Protein AF-A0A1G6AA35-F1 (afdb_monomer)

Radius of gyration: 19.14 Å; Cα contacts (8 Å, |Δi|>4): 200; chains: 1; bounding box: 41×25×71 Å

Sequence (166 aa):
MPKQIKKRPLKKGERPAAVLTIIAMITGLIFSVMFIIMIPDIDSSAEDVQFAKAISAAAGYVLFVLATAAAMIASLMSYKKSKQMGDVMRGFFCGVSIFTALLSIRFMLALFFAGLDDQDAVNKIIGNNTYSEFIKNQAPSFACLVIALAIMLFTGISAIVKLAKR

pLDDT: mean 81.87, std 9.32, range [44.69, 93.0]

Structure (mmCIF, N/CA/C/O backbone):
data_AF-A0A1G6AA35-F1
#
_entry.id   AF-A0A1G6AA35-F1
#
loop_
_atom_site.group_PDB
_atom_site.id
_atom_site.type_symbol
_atom_site.label_atom_id
_atom_site.label_alt_id
_atom_site.label_comp_id
_atom_site.label_asym_id
_atom_site.label_entity_id
_atom_site.label_seq_id
_atom_site.pdbx_PDB_ins_code
_atom_site.Cartn_x
_atom_site.Cartn_y
_at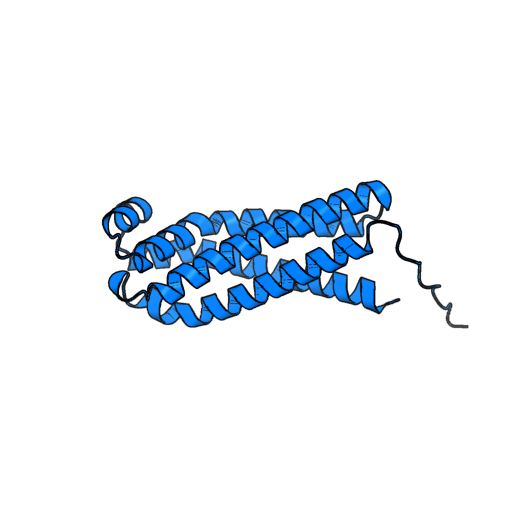om_site.Cartn_z
_atom_site.occupancy
_atom_site.B_iso_or_equiv
_atom_site.auth_seq_id
_atom_site.auth_comp_id
_atom_site.auth_asym_id
_atom_site.auth_atom_id
_atom_site.pdbx_PDB_model_num
ATOM 1 N N . MET A 1 1 ? -6.125 9.331 45.031 1.00 44.69 1 MET A N 1
ATOM 2 C CA . MET A 1 1 ? -6.382 7.988 44.457 1.00 44.69 1 MET A CA 1
ATOM 3 C C . MET A 1 1 ? -6.336 8.080 42.937 1.00 44.69 1 MET A C 1
ATOM 5 O O . MET A 1 1 ? -7.108 8.867 42.392 1.00 44.69 1 MET A O 1
ATOM 9 N N . PRO A 1 2 ? -5.451 7.351 42.235 1.00 51.88 2 PRO A N 1
ATOM 10 C CA . PRO A 1 2 ? -5.473 7.330 40.777 1.00 51.88 2 PRO A CA 1
ATOM 11 C C . PRO A 1 2 ? -6.764 6.637 40.330 1.00 51.88 2 PRO A C 1
ATOM 13 O O . PRO A 1 2 ? -7.002 5.474 40.658 1.00 51.88 2 PRO A O 1
ATOM 16 N N . LYS A 1 3 ? -7.641 7.363 39.628 1.00 53.34 3 LYS A N 1
ATOM 17 C CA . LYS A 1 3 ? -8.853 6.782 39.036 1.00 53.34 3 LYS A CA 1
ATOM 18 C C . LYS A 1 3 ? -8.414 5.764 37.986 1.00 53.34 3 LYS A C 1
ATOM 20 O O . LYS A 1 3 ? -8.013 6.144 36.889 1.00 53.34 3 LYS A O 1
ATOM 25 N N . GLN A 1 4 ? -8.479 4.477 38.318 1.00 57.56 4 GLN A N 1
ATOM 26 C CA . GLN A 1 4 ? -8.299 3.416 37.335 1.00 57.56 4 GLN A CA 1
ATOM 27 C C . GLN A 1 4 ? -9.432 3.532 36.311 1.00 57.56 4 GLN A C 1
ATOM 29 O O . GLN A 1 4 ? -10.596 3.252 36.607 1.00 57.56 4 GLN A O 1
ATOM 34 N N . ILE A 1 5 ? -9.106 4.011 35.110 1.00 61.38 5 ILE A N 1
ATOM 35 C CA . ILE A 1 5 ? -10.040 4.049 33.987 1.00 61.38 5 ILE A CA 1
ATOM 36 C C . ILE A 1 5 ? -10.372 2.591 33.663 1.00 61.38 5 ILE A C 1
ATOM 38 O O . ILE A 1 5 ? -9.533 1.867 33.127 1.00 61.38 5 ILE A O 1
ATOM 42 N N . LYS A 1 6 ? -11.579 2.138 34.031 1.00 54.66 6 LYS A N 1
ATOM 43 C CA . LYS A 1 6 ? -12.052 0.781 33.729 1.00 54.66 6 LYS A CA 1
ATOM 44 C C . LYS A 1 6 ? -11.905 0.534 32.226 1.00 54.66 6 LYS A C 1
ATOM 46 O O . LYS A 1 6 ? -12.501 1.249 31.417 1.00 54.66 6 LYS A O 1
ATOM 51 N N . LYS A 1 7 ? -11.107 -0.472 31.859 1.00 59.72 7 LYS A N 1
ATOM 52 C CA . LYS A 1 7 ? -10.908 -0.883 30.466 1.00 59.72 7 LYS A CA 1
ATOM 53 C C . LYS A 1 7 ? -12.269 -1.252 29.872 1.00 59.72 7 LYS A C 1
ATOM 55 O O . LYS A 1 7 ? -12.946 -2.150 30.372 1.00 59.72 7 LYS A O 1
ATOM 60 N N . ARG A 1 8 ? -12.714 -0.528 28.839 1.00 60.00 8 ARG A N 1
ATOM 61 C CA . ARG A 1 8 ? -13.983 -0.838 28.165 1.00 60.00 8 ARG A CA 1
ATOM 62 C C . ARG A 1 8 ? -13.838 -2.163 27.404 1.00 60.00 8 ARG A C 1
ATOM 64 O O . ARG A 1 8 ? -12.910 -2.280 26.602 1.00 60.00 8 ARG A O 1
ATOM 71 N N . PRO A 1 9 ? -14.748 -3.134 27.585 1.00 63.53 9 PRO A N 1
ATOM 72 C CA . PRO A 1 9 ? -14.778 -4.313 26.727 1.00 63.53 9 PRO A CA 1
ATOM 73 C C . PRO A 1 9 ? -15.092 -3.888 25.283 1.00 63.53 9 PRO A C 1
ATOM 75 O O . PRO A 1 9 ? -15.938 -3.019 25.066 1.00 63.53 9 PRO A O 1
ATOM 78 N N . LEU A 1 10 ? -14.406 -4.477 24.289 1.00 63.59 10 LEU A N 1
ATOM 79 C CA . LEU A 1 10 ? -14.702 -4.165 22.877 1.00 63.59 10 LEU A CA 1
ATOM 80 C C . LEU A 1 10 ? -16.130 -4.592 22.543 1.00 63.59 10 LEU A C 1
ATOM 82 O O . LEU A 1 10 ? -16.548 -5.699 22.899 1.00 63.59 10 LEU A O 1
ATOM 86 N N . LYS A 1 11 ? -16.841 -3.755 21.790 1.00 68.69 11 LYS A N 1
ATOM 87 C CA . LYS A 1 11 ? -18.157 -4.118 21.260 1.00 68.69 11 LYS A CA 1
ATOM 88 C C . LYS A 1 11 ? -18.013 -5.092 20.083 1.00 68.69 11 LYS A C 1
ATOM 90 O O . LYS A 1 11 ? -16.966 -5.173 19.432 1.00 68.69 11 LYS A O 1
ATOM 95 N N . LYS A 1 12 ? -19.078 -5.852 19.794 1.00 66.31 12 LYS A N 1
ATOM 96 C CA . LYS A 1 12 ? -19.130 -6.787 18.654 1.00 66.31 12 LYS A CA 1
ATOM 97 C C . LYS A 1 12 ? -18.825 -6.038 17.344 1.00 66.31 12 LYS A C 1
ATOM 99 O O . LYS A 1 12 ? -19.564 -5.134 16.973 1.00 66.31 12 LYS A O 1
ATOM 104 N N . GLY A 1 13 ? -17.762 -6.440 16.640 1.00 69.31 13 GLY A N 1
ATOM 105 C CA . GLY A 1 13 ? -17.327 -5.848 15.361 1.00 69.31 13 GLY A CA 1
ATOM 106 C C . GLY A 1 13 ? -16.005 -5.072 15.416 1.00 69.31 13 GLY A C 1
ATOM 107 O O . GLY A 1 13 ? -15.293 -5.034 14.418 1.00 69.31 13 GLY A O 1
ATOM 108 N N . GLU A 1 14 ? -15.600 -4.576 16.587 1.00 76.06 14 GLU A N 1
ATOM 109 C CA . GLU A 1 14 ? -14.370 -3.773 16.724 1.00 76.06 14 GLU A CA 1
ATOM 110 C C . GLU A 1 14 ? -13.095 -4.623 16.623 1.00 76.06 14 GLU A C 1
ATOM 112 O O . GLU A 1 14 ? -12.072 -4.174 16.108 1.00 76.06 14 GLU A O 1
ATOM 117 N N . ARG A 1 15 ? -13.154 -5.875 17.098 1.00 80.25 15 ARG A N 1
ATOM 118 C CA . ARG A 1 15 ? -12.034 -6.826 17.032 1.00 80.25 15 ARG A CA 1
ATOM 119 C C . ARG A 1 15 ? -11.677 -7.225 15.592 1.00 80.25 15 ARG A C 1
ATOM 121 O O . ARG A 1 15 ? -10.513 -7.056 15.244 1.00 80.25 15 ARG A O 1
ATOM 128 N N . PRO A 1 16 ? -12.608 -7.721 14.749 1.00 81.94 16 PRO A N 1
ATOM 129 C CA . PRO A 1 16 ? -12.268 -8.074 13.370 1.00 81.94 16 PRO A CA 1
ATOM 130 C C . PRO A 1 16 ? -11.821 -6.855 12.557 1.00 81.94 16 PRO A C 1
ATOM 132 O O . PRO A 1 16 ? -10.857 -6.967 11.809 1.00 81.94 16 PRO A O 1
ATOM 135 N N . ALA A 1 17 ? -12.432 -5.680 12.764 1.00 83.69 17 ALA A N 1
ATOM 136 C CA . ALA A 1 17 ? -11.982 -4.448 12.120 1.00 83.69 17 ALA A CA 1
ATOM 137 C C . ALA A 1 17 ? -10.536 -4.100 12.499 1.00 83.69 17 ALA A C 1
ATOM 139 O O . ALA A 1 17 ? -9.731 -3.813 11.624 1.00 83.69 17 ALA A O 1
ATOM 140 N N . ALA A 1 18 ? -10.173 -4.195 13.783 1.00 83.25 18 ALA A N 1
ATOM 141 C CA . ALA A 1 18 ? -8.800 -3.960 14.223 1.00 83.25 18 ALA A CA 1
ATOM 142 C C . ALA A 1 18 ? -7.794 -4.975 13.669 1.00 83.25 18 ALA A C 1
ATOM 144 O O . ALA A 1 18 ? -6.707 -4.570 13.270 1.00 83.25 18 ALA A O 1
ATOM 145 N N . VAL A 1 19 ? -8.156 -6.257 13.596 1.00 87.50 19 VAL A N 1
ATOM 146 C CA . VAL A 1 19 ? -7.294 -7.291 13.005 1.00 87.50 19 VAL A 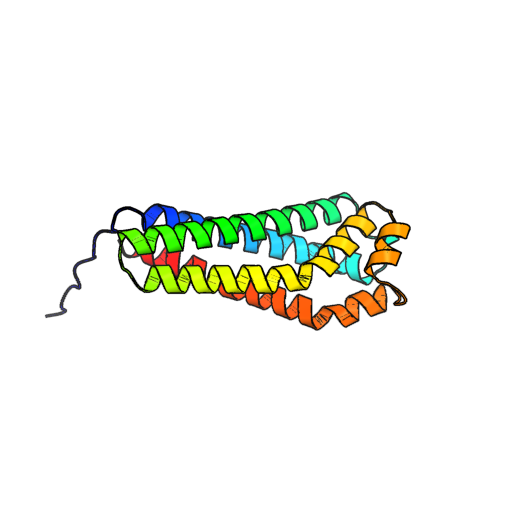CA 1
ATOM 147 C C . VAL A 1 19 ? -7.066 -7.029 11.515 1.00 87.50 19 VAL A C 1
ATOM 149 O O . VAL A 1 19 ? -5.924 -7.041 11.073 1.00 87.50 19 VAL A O 1
ATOM 152 N N . LEU A 1 20 ? -8.118 -6.711 10.755 1.00 88.00 20 LEU A N 1
ATOM 153 C CA . LEU A 1 20 ? -8.008 -6.389 9.327 1.00 88.00 20 LEU A CA 1
ATOM 154 C C . LEU A 1 20 ? -7.119 -5.168 9.066 1.00 88.00 20 LEU A C 1
ATOM 156 O O . LEU A 1 20 ? -6.330 -5.172 8.129 1.00 88.00 20 LEU A O 1
ATOM 160 N N . THR A 1 21 ? -7.184 -4.146 9.920 1.00 88.25 21 THR A N 1
ATOM 161 C CA . THR A 1 21 ? -6.287 -2.983 9.824 1.00 88.25 21 THR A CA 1
ATOM 162 C C . THR A 1 21 ? -4.828 -3.339 10.091 1.00 88.25 21 THR A C 1
ATOM 164 O O . THR A 1 21 ? -3.942 -2.795 9.439 1.00 88.25 21 THR A O 1
ATOM 167 N N . ILE A 1 22 ? -4.566 -4.253 11.029 1.00 90.00 22 ILE A N 1
ATOM 168 C CA . ILE A 1 22 ? -3.207 -4.742 11.301 1.00 90.00 22 ILE A CA 1
ATOM 169 C C . ILE A 1 22 ? -2.689 -5.547 10.112 1.00 90.00 22 ILE A C 1
ATOM 171 O O . ILE A 1 22 ? -1.556 -5.337 9.695 1.00 90.00 22 ILE A O 1
ATOM 175 N N . ILE A 1 23 ? -3.523 -6.415 9.534 1.00 90.69 23 ILE A N 1
ATOM 176 C CA . ILE A 1 23 ? -3.170 -7.167 8.324 1.00 90.69 23 ILE A CA 1
ATOM 177 C C . ILE A 1 23 ? -2.816 -6.193 7.197 1.00 90.69 23 ILE A C 1
ATOM 179 O O . ILE A 1 23 ? -1.738 -6.303 6.630 1.00 90.69 23 ILE A O 1
ATOM 183 N N . ALA A 1 24 ? -3.651 -5.183 6.944 1.00 89.44 24 ALA A N 1
ATOM 184 C CA . ALA A 1 24 ? -3.389 -4.178 5.917 1.00 89.44 24 ALA A CA 1
ATOM 185 C C . ALA A 1 24 ? -2.091 -3.382 6.161 1.00 89.44 24 ALA A C 1
ATOM 187 O O . ALA A 1 24 ? -1.374 -3.072 5.212 1.00 89.44 24 ALA A O 1
ATOM 188 N N . MET A 1 25 ? -1.749 -3.095 7.423 1.00 92.75 25 MET A N 1
ATOM 189 C CA . MET A 1 25 ? -0.459 -2.496 7.785 1.00 92.75 25 MET A CA 1
ATOM 190 C C . MET A 1 25 ? 0.712 -3.435 7.465 1.00 92.75 25 MET A C 1
ATOM 192 O O . MET A 1 25 ? 1.691 -2.999 6.868 1.00 92.75 25 MET A O 1
ATOM 196 N N . ILE A 1 26 ? 0.619 -4.714 7.842 1.00 91.38 26 ILE A N 1
ATOM 197 C CA . ILE A 1 26 ? 1.665 -5.713 7.577 1.00 91.38 26 ILE A CA 1
ATOM 198 C C . ILE A 1 26 ? 1.857 -5.891 6.069 1.00 91.38 26 ILE A C 1
ATOM 200 O O . ILE A 1 26 ? 2.988 -5.879 5.594 1.00 91.38 26 ILE A O 1
ATOM 204 N N . THR A 1 27 ? 0.769 -5.989 5.303 1.00 90.50 27 THR A N 1
ATOM 205 C CA . THR A 1 27 ? 0.828 -6.067 3.839 1.00 90.50 27 THR A CA 1
ATOM 206 C C . THR A 1 27 ? 1.489 -4.823 3.243 1.00 90.50 27 THR A C 1
ATOM 208 O O . THR A 1 27 ? 2.331 -4.957 2.360 1.00 90.50 27 THR A O 1
ATOM 211 N N . GLY A 1 28 ? 1.184 -3.628 3.761 1.00 89.00 28 GLY A N 1
ATOM 212 C CA . GLY A 1 28 ? 1.852 -2.388 3.351 1.00 89.00 28 GLY A CA 1
ATOM 213 C C . GLY A 1 28 ? 3.351 -2.375 3.664 1.00 89.00 28 GLY A C 1
ATOM 214 O O . GLY A 1 28 ? 4.145 -1.933 2.839 1.00 89.00 28 GLY A O 1
ATOM 215 N N . LEU A 1 29 ? 3.763 -2.912 4.816 1.00 90.19 29 LEU A N 1
ATOM 216 C CA . LEU A 1 29 ? 5.178 -3.050 5.173 1.00 90.19 29 LEU A CA 1
ATOM 217 C C . LEU A 1 29 ? 5.917 -4.020 4.251 1.00 90.19 29 LEU A C 1
ATOM 219 O O . LEU A 1 29 ? 6.995 -3.690 3.766 1.00 90.19 29 LEU A O 1
ATOM 223 N N . ILE A 1 30 ? 5.332 -5.191 3.985 1.00 88.88 30 ILE A N 1
ATOM 224 C CA . ILE A 1 30 ? 5.907 -6.176 3.059 1.00 88.88 30 ILE A CA 1
ATOM 225 C C . ILE A 1 30 ? 6.057 -5.553 1.670 1.00 88.88 30 ILE A C 1
ATOM 227 O O . ILE A 1 30 ? 7.125 -5.645 1.070 1.00 88.88 30 ILE A O 1
ATOM 231 N N . PHE A 1 31 ? 5.015 -4.868 1.190 1.00 88.44 31 PHE A N 1
ATOM 232 C CA . PHE A 1 31 ? 5.055 -4.164 -0.086 1.00 88.44 31 PHE A CA 1
ATOM 233 C C . PHE A 1 31 ? 6.157 -3.095 -0.120 1.00 88.44 31 PHE A C 1
ATOM 235 O O . PHE A 1 31 ? 6.929 -3.068 -1.069 1.00 88.44 31 PHE A O 1
ATOM 242 N N . SER A 1 32 ? 6.295 -2.283 0.933 1.00 87.44 32 SER A N 1
ATOM 243 C CA . SER A 1 32 ? 7.356 -1.271 1.048 1.00 87.44 32 SER A CA 1
ATOM 244 C C . SER A 1 32 ? 8.759 -1.874 0.916 1.00 87.44 32 SER A C 1
ATOM 246 O O . SER A 1 32 ? 9.579 -1.379 0.146 1.00 87.44 32 SER A O 1
ATOM 248 N N . VAL A 1 33 ? 9.029 -2.984 1.612 1.00 87.06 33 VAL A N 1
ATOM 249 C CA . VAL A 1 33 ? 10.331 -3.668 1.544 1.00 87.06 33 VAL A CA 1
ATOM 250 C C . VAL A 1 33 ? 10.600 -4.205 0.138 1.00 87.06 33 VAL A C 1
ATOM 252 O O . VAL A 1 33 ? 11.685 -3.988 -0.395 1.00 87.06 33 VAL A O 1
ATOM 255 N N . MET A 1 34 ? 9.614 -4.864 -0.480 1.00 84.25 34 MET A N 1
ATOM 256 C CA . MET A 1 34 ? 9.735 -5.358 -1.859 1.00 84.25 34 MET A CA 1
ATOM 257 C C . MET A 1 34 ? 9.992 -4.220 -2.847 1.00 84.25 34 MET A C 1
ATOM 259 O O . MET A 1 34 ? 10.825 -4.345 -3.740 1.00 84.25 34 MET A O 1
ATOM 263 N N . PHE A 1 35 ? 9.317 -3.091 -2.651 1.00 82.69 35 PHE A N 1
ATOM 264 C CA . PHE A 1 35 ? 9.461 -1.921 -3.498 1.00 82.69 35 PHE A CA 1
ATOM 265 C C . PHE A 1 35 ? 10.856 -1.299 -3.405 1.00 82.69 35 PHE A C 1
ATOM 267 O O . PHE A 1 35 ? 11.457 -1.008 -4.431 1.00 82.69 35 PHE A O 1
ATOM 274 N N . ILE A 1 36 ? 11.408 -1.163 -2.193 1.00 84.44 36 ILE A N 1
ATOM 275 C CA . ILE A 1 36 ? 12.764 -0.630 -1.971 1.00 84.44 36 ILE A CA 1
ATOM 276 C C . ILE A 1 36 ? 13.822 -1.499 -2.657 1.00 84.44 36 ILE A C 1
ATOM 278 O O . ILE A 1 36 ? 14.736 -0.968 -3.282 1.00 84.44 36 ILE A O 1
ATOM 282 N N . ILE A 1 37 ? 13.683 -2.827 -2.580 1.00 82.00 37 ILE A N 1
ATOM 283 C CA . ILE A 1 37 ? 14.600 -3.775 -3.237 1.00 82.00 37 ILE A CA 1
ATOM 284 C C . ILE A 1 37 ? 14.563 -3.627 -4.767 1.00 82.00 37 ILE A C 1
ATOM 286 O O . ILE A 1 37 ? 15.540 -3.952 -5.438 1.00 82.00 37 ILE A O 1
ATOM 290 N N . MET A 1 38 ? 13.453 -3.133 -5.315 1.00 78.56 38 MET A N 1
ATOM 291 C CA . MET A 1 38 ? 13.243 -2.991 -6.751 1.00 78.56 38 MET A CA 1
ATOM 292 C C . MET A 1 38 ? 13.713 -1.639 -7.318 1.00 78.56 38 MET A C 1
ATOM 294 O O . MET A 1 38 ? 13.941 -1.546 -8.518 1.00 78.56 38 MET A O 1
ATOM 298 N N . ILE A 1 39 ? 13.911 -0.608 -6.485 1.00 78.25 39 ILE A N 1
ATOM 299 C CA . ILE A 1 39 ? 14.346 0.738 -6.920 1.00 78.25 39 ILE A CA 1
ATOM 300 C C . ILE A 1 39 ? 15.568 0.724 -7.863 1.00 78.25 39 ILE A C 1
ATOM 302 O O . ILE A 1 39 ? 15.508 1.419 -8.875 1.00 78.25 39 ILE A O 1
ATOM 306 N N . PRO A 1 40 ? 16.641 -0.054 -7.610 1.00 75.50 40 PRO A N 1
ATOM 307 C CA . PRO A 1 40 ? 17.814 -0.065 -8.490 1.00 75.50 40 PRO A CA 1
ATOM 308 C C . PRO A 1 40 ? 17.509 -0.530 -9.922 1.00 75.50 40 PRO A C 1
ATOM 310 O O . PRO A 1 40 ? 18.074 0.004 -10.875 1.00 75.50 40 PRO A O 1
ATOM 313 N N . ASP A 1 41 ? 16.589 -1.487 -10.071 1.00 71.50 41 ASP A N 1
ATOM 314 C CA . ASP A 1 41 ? 16.189 -2.045 -11.370 1.00 71.50 41 ASP A CA 1
ATOM 315 C C . ASP A 1 41 ? 15.231 -1.096 -12.114 1.00 71.50 41 ASP A C 1
ATOM 317 O O . ASP A 1 41 ? 15.113 -1.128 -13.332 1.00 71.50 41 ASP A O 1
ATOM 321 N N . ILE A 1 42 ? 14.531 -0.227 -11.378 1.00 70.75 42 ILE A N 1
ATOM 322 C CA . ILE A 1 42 ? 13.611 0.768 -11.945 1.00 70.75 42 ILE A CA 1
ATOM 323 C C . ILE A 1 42 ? 14.381 1.944 -12.566 1.00 70.75 42 ILE A C 1
ATOM 325 O O . ILE A 1 42 ? 13.898 2.546 -13.522 1.00 70.75 42 ILE A O 1
ATOM 329 N N . ASP A 1 43 ? 15.554 2.280 -12.026 1.00 68.06 43 ASP A N 1
ATOM 330 C CA . ASP A 1 43 ? 16.341 3.459 -12.426 1.00 68.06 43 ASP A CA 1
ATOM 331 C C . ASP A 1 43 ? 17.321 3.171 -13.582 1.00 68.06 43 ASP A C 1
ATOM 333 O O . ASP A 1 43 ? 17.848 4.093 -14.201 1.00 68.06 43 ASP A O 1
ATOM 337 N N . SER A 1 44 ? 17.567 1.892 -13.885 1.00 65.62 44 SER A N 1
ATOM 338 C CA . SER A 1 44 ? 18.552 1.442 -14.879 1.00 65.62 44 SER A CA 1
ATOM 339 C C . SER A 1 44 ? 17.988 1.453 -16.303 1.00 65.62 44 SER A C 1
ATOM 341 O O . SER A 1 44 ? 18.488 2.209 -17.137 1.00 65.62 44 SER A O 1
ATOM 343 N N . SER A 1 45 ? 16.936 0.678 -16.588 1.00 65.94 45 SER A N 1
ATOM 344 C CA . SER A 1 45 ? 16.165 0.691 -17.848 1.00 65.94 45 SER A CA 1
ATOM 345 C C . SER A 1 45 ? 14.941 -0.224 -17.745 1.00 65.94 45 SER A C 1
ATOM 347 O O . SER A 1 45 ? 14.896 -1.111 -16.900 1.00 65.94 45 SER A O 1
ATOM 349 N N . ALA A 1 46 ? 13.939 -0.035 -18.611 1.00 61.81 46 ALA A N 1
ATOM 350 C CA . ALA A 1 46 ? 12.732 -0.874 -18.615 1.00 61.81 46 ALA A CA 1
ATOM 351 C C . ALA A 1 46 ? 13.033 -2.359 -18.903 1.00 61.81 46 ALA A C 1
ATOM 353 O O . ALA A 1 46 ? 12.353 -3.229 -18.371 1.00 61.81 46 ALA A O 1
ATOM 354 N N . GLU A 1 47 ? 14.060 -2.633 -19.711 1.00 65.19 47 GLU A N 1
ATOM 355 C CA . GLU A 1 47 ? 14.502 -3.982 -20.100 1.00 65.19 47 GLU A CA 1
ATOM 356 C C . GLU A 1 47 ? 15.235 -4.726 -18.968 1.00 65.19 47 GLU A C 1
ATOM 358 O O . GLU A 1 47 ? 15.234 -5.954 -18.925 1.00 65.19 47 GLU A O 1
ATOM 363 N N . ASP A 1 48 ? 15.810 -3.997 -18.006 1.00 68.38 48 ASP A N 1
ATOM 364 C CA . ASP A 1 48 ? 16.544 -4.580 -16.873 1.00 68.38 48 ASP A CA 1
ATOM 365 C C . ASP A 1 48 ? 15.613 -5.009 -15.723 1.00 68.38 48 ASP A C 1
ATOM 367 O O . ASP A 1 48 ? 16.034 -5.639 -14.742 1.00 68.38 48 ASP A O 1
ATOM 371 N N . VAL A 1 49 ? 14.320 -4.688 -15.832 1.00 71.31 49 VAL A N 1
ATOM 372 C CA . VAL A 1 49 ? 13.326 -5.014 -14.816 1.00 71.31 49 VAL A CA 1
ATOM 373 C C . VAL A 1 49 ? 13.067 -6.519 -14.811 1.00 71.31 49 VAL A C 1
ATOM 375 O O . VAL A 1 49 ? 12.365 -7.072 -15.654 1.00 71.31 49 VAL A O 1
ATOM 378 N N . GLN A 1 50 ? 13.569 -7.204 -13.785 1.00 79.12 50 GLN A N 1
ATOM 379 C CA . GLN A 1 50 ? 13.345 -8.641 -13.639 1.00 79.12 50 GLN A CA 1
ATOM 380 C C . GLN A 1 50 ? 11.849 -8.971 -13.485 1.00 79.12 50 GLN A C 1
ATOM 382 O O . GLN A 1 50 ? 11.202 -8.539 -12.525 1.00 79.12 50 GLN A O 1
ATOM 387 N N . PHE A 1 51 ? 11.331 -9.841 -14.359 1.00 76.19 51 PHE A N 1
ATOM 388 C CA . PHE A 1 51 ? 9.947 -10.346 -14.363 1.00 76.19 51 PHE A CA 1
ATOM 389 C C . PHE A 1 51 ? 9.426 -10.735 -12.970 1.00 76.19 51 PHE A C 1
ATOM 391 O O . PHE A 1 51 ? 8.349 -10.309 -12.544 1.00 76.19 51 PHE A O 1
ATOM 398 N N . ALA A 1 52 ? 10.217 -11.496 -12.205 1.00 79.31 52 ALA A N 1
ATOM 399 C CA . ALA A 1 52 ? 9.834 -11.951 -10.867 1.00 79.31 52 ALA A CA 1
ATOM 400 C C . ALA A 1 52 ? 9.647 -10.789 -9.869 1.00 79.31 52 ALA A C 1
ATOM 402 O O . ALA A 1 52 ? 8.744 -10.817 -9.025 1.00 79.31 52 ALA A O 1
ATOM 403 N N . LYS A 1 53 ? 10.469 -9.739 -9.974 1.00 80.56 53 LYS A N 1
ATOM 404 C CA . LYS A 1 53 ? 10.378 -8.551 -9.115 1.00 80.56 53 LYS A CA 1
ATOM 405 C C . LYS A 1 53 ? 9.196 -7.670 -9.518 1.00 80.56 53 LYS A C 1
ATOM 407 O O . LYS A 1 53 ? 8.435 -7.255 -8.650 1.00 80.56 53 LYS A O 1
ATOM 412 N N . ALA A 1 54 ? 8.959 -7.486 -10.816 1.00 81.06 54 ALA A N 1
ATOM 413 C CA . ALA A 1 54 ? 7.807 -6.732 -11.308 1.00 81.06 54 ALA A CA 1
ATOM 414 C C . ALA A 1 54 ? 6.466 -7.361 -10.913 1.00 81.06 54 ALA A C 1
ATOM 416 O O . ALA A 1 54 ? 5.580 -6.675 -10.398 1.00 81.06 54 ALA A O 1
ATOM 417 N N . ILE A 1 55 ? 6.328 -8.679 -11.083 1.00 83.81 55 ILE A N 1
ATOM 418 C CA . ILE A 1 55 ? 5.110 -9.398 -10.691 1.00 83.81 55 ILE A CA 1
ATOM 419 C C . ILE A 1 55 ? 4.910 -9.353 -9.184 1.00 83.81 55 ILE A C 1
ATOM 421 O O . ILE A 1 55 ? 3.793 -9.116 -8.725 1.00 83.81 55 ILE A O 1
ATOM 425 N N . SER A 1 56 ? 5.969 -9.564 -8.401 1.00 84.06 56 SER A N 1
ATOM 426 C CA . SER A 1 56 ? 5.853 -9.522 -6.941 1.00 84.06 56 SER A CA 1
ATOM 427 C C . SER A 1 56 ? 5.500 -8.120 -6.429 1.00 84.06 56 SER A C 1
ATOM 429 O O . SER A 1 56 ? 4.660 -8.005 -5.534 1.00 84.06 56 SER A O 1
ATOM 431 N N . ALA A 1 57 ? 6.032 -7.055 -7.036 1.00 84.75 57 ALA A N 1
ATOM 432 C CA . ALA A 1 57 ? 5.657 -5.677 -6.726 1.00 84.75 57 ALA A CA 1
ATOM 433 C C . ALA A 1 57 ? 4.199 -5.373 -7.111 1.00 84.75 57 ALA A C 1
ATOM 435 O O . ALA A 1 57 ? 3.455 -4.817 -6.300 1.00 84.75 57 ALA A O 1
ATOM 436 N N . ALA A 1 58 ? 3.759 -5.782 -8.305 1.00 86.50 58 ALA A N 1
ATOM 437 C CA . ALA A 1 58 ? 2.377 -5.609 -8.751 1.00 86.50 58 ALA A CA 1
ATOM 438 C C . ALA A 1 58 ? 1.388 -6.385 -7.863 1.00 86.50 58 ALA A C 1
ATOM 440 O O . ALA A 1 58 ? 0.389 -5.825 -7.404 1.00 86.50 58 ALA A O 1
ATOM 441 N N . ALA A 1 59 ? 1.694 -7.645 -7.544 1.00 87.88 59 ALA A N 1
ATOM 442 C CA . ALA A 1 59 ? 0.896 -8.465 -6.639 1.00 87.88 59 ALA A CA 1
ATOM 443 C C . ALA A 1 59 ? 0.852 -7.866 -5.224 1.00 87.88 59 ALA A C 1
ATOM 445 O O . ALA A 1 59 ? -0.222 -7.767 -4.630 1.00 87.88 59 ALA A O 1
ATOM 446 N N . GLY A 1 60 ? 1.995 -7.411 -4.700 1.00 88.81 60 GLY A N 1
ATOM 447 C CA . GLY A 1 60 ? 2.087 -6.747 -3.399 1.00 88.81 60 GLY A CA 1
ATOM 448 C C . GLY A 1 60 ? 1.254 -5.467 -3.332 1.00 88.81 60 GLY A C 1
ATOM 449 O O . GLY A 1 60 ? 0.539 -5.247 -2.353 1.00 88.81 60 GLY A O 1
ATOM 450 N N . TYR A 1 61 ? 1.269 -4.668 -4.398 1.00 89.12 61 TYR A N 1
ATOM 451 C CA . TYR A 1 61 ? 0.454 -3.462 -4.513 1.00 89.12 61 TYR A CA 1
ATOM 452 C C . TYR A 1 61 ? -1.046 -3.774 -4.544 1.00 89.12 61 TYR A C 1
ATOM 454 O O . TYR A 1 61 ? -1.814 -3.180 -3.785 1.00 89.12 61 TYR A O 1
ATOM 462 N N . VAL A 1 62 ? -1.475 -4.750 -5.351 1.00 91.19 62 VAL A N 1
ATOM 463 C CA . VAL A 1 62 ? -2.885 -5.177 -5.398 1.00 91.19 62 VAL A CA 1
ATOM 464 C C . VAL A 1 62 ? -3.337 -5.704 -4.036 1.00 91.19 62 VAL A C 1
ATOM 466 O O . VAL A 1 62 ? -4.397 -5.314 -3.545 1.00 91.19 62 VAL A O 1
ATOM 469 N N . LEU A 1 63 ? -2.522 -6.534 -3.380 1.00 92.69 63 LEU A N 1
ATOM 470 C CA . LEU A 1 63 ? -2.814 -7.038 -2.037 1.00 92.69 63 LEU A CA 1
ATOM 471 C C . LEU A 1 63 ? -2.916 -5.908 -1.012 1.00 92.69 63 LEU A C 1
ATOM 473 O O . LEU A 1 63 ? -3.820 -5.930 -0.178 1.00 92.69 63 LEU A O 1
ATOM 477 N N . PHE A 1 64 ? -2.037 -4.906 -1.080 1.00 91.50 64 PHE A N 1
ATOM 478 C CA . PHE A 1 64 ? -2.104 -3.734 -0.213 1.00 91.50 64 PHE A CA 1
ATOM 479 C C . PHE A 1 64 ? -3.412 -2.956 -0.411 1.00 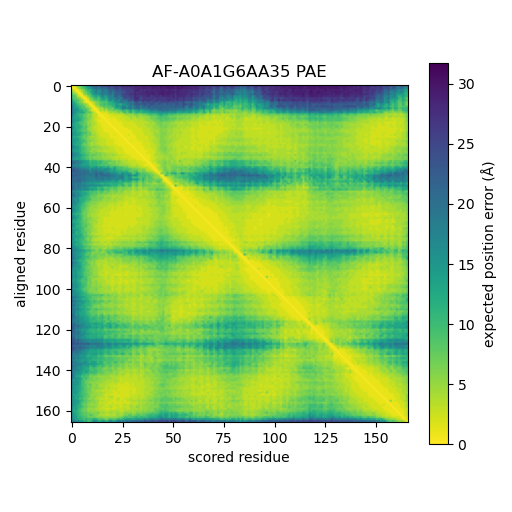91.50 64 PHE A C 1
ATOM 481 O O . PHE A 1 64 ? -4.102 -2.655 0.568 1.00 91.50 64 PHE A O 1
ATOM 488 N N . VAL A 1 65 ? -3.808 -2.686 -1.657 1.00 91.62 65 VAL A N 1
ATOM 489 C CA . VAL A 1 65 ? -5.061 -1.978 -1.974 1.00 91.62 65 VAL A CA 1
ATOM 490 C C . VAL A 1 65 ? -6.287 -2.780 -1.518 1.00 91.62 65 VAL A C 1
ATOM 492 O O . VAL A 1 65 ? -7.200 -2.232 -0.901 1.00 91.62 65 VAL A O 1
ATOM 495 N N . LEU A 1 66 ? -6.305 -4.095 -1.743 1.00 93.00 66 LEU A N 1
ATOM 496 C CA . LEU A 1 66 ? -7.416 -4.952 -1.317 1.00 93.00 66 LEU A CA 1
ATOM 497 C C . LEU A 1 66 ? -7.504 -5.073 0.208 1.00 93.00 66 LEU A C 1
ATOM 499 O O . LEU A 1 66 ? -8.595 -4.976 0.775 1.00 93.00 66 LEU A O 1
ATOM 503 N N . ALA A 1 67 ? -6.372 -5.246 0.893 1.00 92.50 67 ALA A N 1
ATOM 504 C CA . ALA A 1 67 ? -6.336 -5.334 2.349 1.00 92.50 67 ALA A CA 1
ATOM 505 C C . ALA A 1 67 ? -6.766 -4.010 3.002 1.00 92.50 67 ALA A C 1
ATOM 507 O O . ALA A 1 67 ? -7.534 -4.016 3.969 1.00 92.50 67 ALA A O 1
ATOM 508 N N . THR A 1 68 ? -6.333 -2.869 2.456 1.00 91.12 68 THR A N 1
ATOM 509 C CA . THR A 1 68 ? -6.763 -1.541 2.925 1.00 91.12 68 THR A CA 1
ATOM 510 C C . THR A 1 68 ? -8.247 -1.288 2.657 1.00 91.12 68 THR A C 1
ATOM 512 O O . THR A 1 68 ? -8.939 -0.783 3.545 1.00 91.12 68 THR A O 1
ATOM 515 N N . ALA A 1 69 ? -8.781 -1.724 1.513 1.00 92.50 69 ALA A N 1
ATOM 516 C CA . ALA A 1 69 ? -10.217 -1.679 1.224 1.00 92.50 69 ALA A CA 1
ATOM 517 C C . ALA A 1 69 ? -11.032 -2.553 2.190 1.00 92.50 69 ALA A C 1
ATOM 519 O O . ALA A 1 69 ? -12.024 -2.095 2.765 1.00 92.50 69 ALA A O 1
ATOM 520 N N . ALA A 1 70 ? -10.585 -3.782 2.458 1.00 92.31 70 ALA A N 1
ATOM 521 C CA . ALA A 1 70 ? -11.224 -4.659 3.435 1.00 92.31 70 ALA A CA 1
ATOM 522 C C . ALA A 1 70 ? -11.201 -4.050 4.850 1.00 92.31 70 ALA A C 1
ATOM 524 O O . ALA A 1 70 ? -12.212 -4.078 5.558 1.00 92.31 70 ALA A O 1
ATOM 525 N N . ALA A 1 71 ? -10.081 -3.434 5.248 1.00 90.50 71 ALA A N 1
ATOM 526 C CA . ALA A 1 71 ? -9.959 -2.719 6.517 1.00 90.50 71 ALA A CA 1
ATOM 527 C C . ALA A 1 71 ? -10.890 -1.496 6.596 1.00 90.50 71 ALA A C 1
ATOM 529 O O . ALA A 1 71 ? -11.495 -1.262 7.648 1.00 90.50 71 ALA A O 1
ATOM 530 N N . MET A 1 72 ? -11.062 -0.753 5.498 1.00 92.06 72 MET A N 1
ATOM 531 C CA . MET A 1 72 ? -12.009 0.361 5.405 1.00 92.06 72 MET A CA 1
ATOM 532 C C . MET A 1 72 ? -13.448 -0.119 5.618 1.00 92.06 72 MET A C 1
ATOM 534 O O . MET A 1 72 ? -14.141 0.378 6.510 1.00 92.06 72 MET A O 1
ATOM 538 N N . ILE A 1 73 ? -13.886 -1.125 4.854 1.00 90.75 73 ILE A N 1
ATOM 539 C CA . ILE A 1 73 ? -15.250 -1.667 4.926 1.00 90.75 73 ILE A CA 1
ATOM 540 C C . ILE A 1 73 ? -15.521 -2.230 6.326 1.00 90.75 73 ILE A C 1
ATOM 542 O O . ILE A 1 73 ? -16.553 -1.929 6.931 1.00 90.75 73 ILE A O 1
ATOM 546 N N . ALA A 1 74 ? -14.576 -2.983 6.895 1.00 88.19 74 ALA A N 1
ATOM 547 C CA . ALA A 1 74 ? -14.698 -3.516 8.248 1.00 88.19 74 ALA A CA 1
ATOM 548 C C . ALA A 1 74 ? -14.795 -2.414 9.312 1.00 88.19 74 ALA A C 1
ATOM 550 O O . ALA A 1 74 ? -15.583 -2.540 10.251 1.00 88.19 74 ALA A O 1
ATOM 551 N N . SER A 1 75 ? -14.057 -1.315 9.147 1.00 86.38 75 SER A N 1
ATOM 552 C CA . SER A 1 75 ? -14.110 -0.165 10.056 1.00 86.38 75 SER A CA 1
ATOM 553 C C . SER A 1 75 ? -15.462 0.557 9.985 1.00 86.38 75 SER A C 1
ATOM 555 O O . SER A 1 75 ? -16.064 0.841 11.021 1.00 86.38 75 SER A O 1
ATOM 557 N N . LEU A 1 76 ? -16.022 0.743 8.785 1.00 86.81 76 LEU A N 1
ATOM 558 C CA . LEU A 1 76 ? -17.359 1.324 8.600 1.00 86.81 76 LEU A CA 1
ATOM 559 C C . LEU A 1 76 ? -18.476 0.412 9.138 1.00 86.81 76 LEU A C 1
ATOM 561 O O . LEU A 1 76 ? -19.423 0.881 9.776 1.00 86.81 76 LEU A O 1
ATOM 565 N N . MET A 1 77 ? -18.358 -0.904 8.940 1.00 87.12 77 MET A N 1
ATOM 566 C CA . MET A 1 77 ? -19.287 -1.879 9.522 1.00 87.12 77 MET A CA 1
ATOM 567 C C . MET A 1 77 ? -19.192 -1.925 11.050 1.00 87.12 77 MET A C 1
ATOM 569 O O . MET A 1 77 ? -20.219 -2.054 11.721 1.00 87.12 77 MET A O 1
ATOM 573 N N . SER A 1 78 ? -17.981 -1.806 11.605 1.00 85.31 78 SER A N 1
ATOM 574 C CA . SER A 1 78 ? -17.772 -1.694 13.050 1.00 85.31 78 SER A CA 1
ATOM 575 C C . SER A 1 78 ? -18.460 -0.449 13.591 1.00 85.31 78 SER A C 1
ATOM 577 O O . SER A 1 78 ? -19.218 -0.563 14.551 1.00 85.31 78 SER A O 1
ATOM 579 N N . TYR A 1 79 ? -18.317 0.701 12.923 1.00 84.31 79 TYR A N 1
ATOM 580 C CA . TYR A 1 79 ? -18.980 1.939 13.331 1.00 84.31 79 TYR A CA 1
ATOM 581 C C . TYR A 1 79 ? -20.505 1.805 13.413 1.00 84.31 79 TYR A C 1
ATOM 583 O O . TYR A 1 79 ? -21.092 2.204 14.421 1.00 84.31 79 TYR A O 1
ATOM 591 N N . LYS A 1 80 ? -21.153 1.176 12.418 1.00 82.94 80 LYS A N 1
ATOM 592 C CA . LYS A 1 80 ? -22.611 0.938 12.446 1.00 82.94 80 LYS A CA 1
ATOM 593 C C . LYS A 1 80 ? -23.062 0.181 13.704 1.00 82.94 80 LYS A C 1
ATOM 595 O O . LYS A 1 80 ? -24.163 0.413 14.194 1.00 82.94 80 LYS A O 1
ATOM 600 N N . LYS A 1 81 ? -22.212 -0.701 14.242 1.00 81.31 81 LYS A N 1
ATOM 601 C CA . LYS A 1 81 ? -22.497 -1.521 15.434 1.00 81.31 81 LYS A CA 1
ATOM 602 C C . LYS A 1 81 ? -22.047 -0.855 16.738 1.00 81.31 81 LYS A C 1
ATOM 604 O O . LYS A 1 81 ? -22.726 -0.963 17.757 1.00 81.31 81 LYS A O 1
ATOM 609 N N . SER A 1 82 ? -20.897 -0.186 16.732 1.00 75.38 82 SER A N 1
ATOM 610 C CA . SER A 1 82 ? -20.236 0.331 17.933 1.00 75.38 82 SER A CA 1
ATOM 611 C C . SER A 1 82 ? -20.592 1.784 18.261 1.00 75.38 82 SER A C 1
ATOM 613 O O . SER A 1 82 ? -20.531 2.169 19.440 1.00 75.38 82 SER A O 1
ATOM 615 N N . LYS A 1 83 ? -20.963 2.568 17.233 1.00 78.00 83 LYS A N 1
ATOM 616 C CA . LYS A 1 83 ? -21.075 4.038 17.210 1.00 78.00 83 LYS A CA 1
ATOM 617 C C . LYS A 1 83 ? -19.814 4.755 17.723 1.00 78.00 83 LYS A C 1
ATOM 619 O O . LYS A 1 83 ? -19.895 5.867 18.237 1.00 78.00 83 LYS A O 1
ATOM 624 N N . GLN A 1 84 ? -18.641 4.124 17.614 1.00 79.06 84 GLN A N 1
ATOM 625 C CA . GLN A 1 84 ? -17.371 4.730 18.024 1.00 79.06 84 GLN A CA 1
ATOM 626 C C . GLN A 1 84 ? -16.755 5.560 16.892 1.00 79.06 84 GLN A C 1
ATOM 628 O O . GLN A 1 84 ? -16.407 5.020 15.846 1.00 79.06 84 GLN A O 1
ATOM 633 N N . MET A 1 85 ? -16.517 6.852 17.139 1.00 79.75 85 MET A N 1
ATOM 634 C CA . MET A 1 85 ? -15.839 7.755 16.191 1.00 79.75 85 MET A CA 1
ATOM 635 C C . MET A 1 85 ? -14.459 7.248 15.737 1.00 79.75 85 MET A C 1
ATOM 637 O O . MET A 1 85 ? -14.080 7.445 14.587 1.00 79.75 85 MET A O 1
ATOM 641 N N . GLY A 1 86 ? -13.729 6.537 16.604 1.00 80.19 86 GLY A N 1
ATOM 642 C CA . GLY A 1 86 ? -12.419 5.976 16.254 1.00 80.19 86 GLY A CA 1
ATOM 643 C C . GLY A 1 86 ? -12.458 4.965 15.099 1.00 80.19 86 GLY A C 1
ATOM 644 O O . GLY A 1 86 ? -11.478 4.845 14.369 1.00 80.19 86 GLY A O 1
ATOM 645 N N . ASP A 1 87 ? -13.586 4.277 14.892 1.00 81.56 87 ASP A N 1
ATOM 646 C CA . ASP A 1 87 ? -13.746 3.345 13.770 1.00 81.56 87 ASP A CA 1
ATOM 647 C C . ASP A 1 87 ? -14.025 4.105 12.451 1.00 81.56 87 ASP A C 1
ATOM 649 O O . ASP A 1 87 ? -13.562 3.690 11.391 1.00 81.56 87 ASP A O 1
ATOM 653 N N . VAL A 1 88 ? -14.699 5.263 12.504 1.00 85.75 88 VAL A N 1
ATOM 654 C CA . VAL A 1 88 ? -14.904 6.142 11.331 1.00 85.75 88 VAL A CA 1
ATOM 655 C C . VAL A 1 88 ? -13.591 6.768 10.889 1.00 85.75 88 VAL A C 1
ATOM 657 O O . VAL A 1 88 ? -13.259 6.720 9.710 1.00 85.75 88 VAL A O 1
ATOM 660 N N . MET A 1 89 ? -12.823 7.310 11.838 1.00 86.38 89 MET A N 1
ATOM 661 C CA . MET A 1 89 ? -11.534 7.947 11.557 1.00 86.38 89 MET A CA 1
ATOM 662 C C . MET A 1 89 ? -10.559 6.963 10.899 1.00 86.38 89 MET A C 1
ATOM 664 O O . MET A 1 89 ? -9.881 7.294 9.932 1.00 86.38 89 MET A O 1
ATOM 668 N N . ARG A 1 90 ? -10.556 5.711 11.366 1.00 85.31 90 ARG A N 1
ATOM 669 C CA . ARG A 1 90 ? -9.808 4.622 10.737 1.00 85.31 90 ARG A CA 1
ATOM 670 C C . ARG A 1 90 ? -10.279 4.327 9.314 1.00 85.31 90 ARG A C 1
ATOM 672 O O . ARG A 1 90 ? -9.447 4.216 8.423 1.00 85.31 90 ARG A O 1
ATOM 679 N N . GLY A 1 91 ? -11.590 4.218 9.098 1.00 87.44 91 GLY A N 1
ATOM 680 C CA . GLY A 1 91 ? -12.152 4.032 7.759 1.00 87.44 91 GLY A CA 1
ATOM 681 C C . GLY A 1 91 ? -11.767 5.167 6.806 1.00 87.44 91 GLY A C 1
ATOM 682 O O . GLY A 1 91 ? -11.383 4.902 5.671 1.00 87.44 91 GLY A O 1
ATOM 683 N N . PHE A 1 92 ? -11.790 6.412 7.285 1.00 90.31 92 PHE A N 1
ATOM 684 C CA . PHE A 1 92 ? -11.348 7.583 6.529 1.00 90.31 92 PHE A CA 1
ATOM 685 C C . PHE A 1 92 ? -9.870 7.487 6.132 1.00 90.31 92 PHE A C 1
ATOM 687 O O . PHE A 1 92 ? -9.553 7.626 4.955 1.00 90.31 92 PHE A O 1
ATOM 694 N N . PHE A 1 93 ? -8.972 7.170 7.071 1.00 91.75 93 PHE A N 1
ATOM 695 C CA . PHE A 1 93 ? -7.546 7.007 6.765 1.00 91.75 93 PHE A CA 1
ATOM 696 C C . PHE A 1 93 ? -7.261 5.858 5.794 1.00 91.75 93 PHE A C 1
ATOM 698 O O . PHE A 1 93 ? -6.420 6.009 4.906 1.00 91.75 93 PHE A O 1
ATOM 705 N N . CYS A 1 94 ? -7.981 4.737 5.905 1.00 88.56 94 CYS A N 1
ATOM 706 C CA . CYS A 1 94 ? -7.901 3.670 4.909 1.00 88.56 94 CYS A CA 1
ATOM 707 C C . CYS A 1 94 ? -8.379 4.158 3.530 1.00 88.56 94 CYS A C 1
ATOM 709 O O . CYS A 1 94 ? -7.716 3.885 2.537 1.00 88.56 94 CYS A O 1
ATOM 711 N N . GLY A 1 95 ? -9.465 4.935 3.466 1.00 89.06 95 GLY A N 1
ATOM 712 C CA . GLY A 1 95 ? -9.960 5.537 2.224 1.00 89.06 95 GLY A CA 1
ATOM 713 C C . GLY A 1 95 ? -8.958 6.492 1.572 1.00 89.06 95 GLY A C 1
ATOM 714 O O . GLY A 1 95 ? -8.688 6.373 0.380 1.00 89.06 95 GLY A O 1
ATOM 715 N N . VAL A 1 96 ? -8.344 7.383 2.360 1.00 90.44 96 VAL A N 1
ATOM 716 C CA . VAL A 1 96 ? -7.262 8.266 1.890 1.00 90.44 96 VAL A CA 1
ATOM 717 C C . VAL A 1 96 ? -6.089 7.440 1.364 1.00 90.44 96 VAL A C 1
ATOM 719 O O . VAL A 1 96 ? -5.568 7.733 0.296 1.00 90.44 96 VAL A O 1
ATOM 722 N N . SER A 1 97 ? -5.706 6.371 2.064 1.00 89.00 97 SER A N 1
ATOM 723 C CA . SER A 1 97 ? -4.595 5.507 1.642 1.00 89.00 97 SER A CA 1
ATOM 724 C C . SER A 1 97 ? -4.876 4.803 0.310 1.00 89.00 97 SER A C 1
ATOM 726 O O . SER A 1 97 ? -3.985 4.721 -0.528 1.00 89.00 97 SER A O 1
ATOM 728 N N . ILE A 1 98 ? -6.115 4.351 0.083 1.00 91.38 98 ILE A N 1
ATOM 729 C CA . ILE A 1 98 ? -6.541 3.746 -1.190 1.00 91.38 98 ILE A CA 1
ATOM 730 C C . ILE A 1 98 ? -6.506 4.779 -2.313 1.00 91.38 98 ILE A C 1
ATOM 732 O O . ILE A 1 98 ? -5.935 4.509 -3.365 1.00 91.38 98 ILE A O 1
ATOM 736 N N . PHE A 1 99 ? -7.092 5.960 -2.097 1.00 89.94 99 PHE A N 1
ATOM 737 C CA . PHE A 1 99 ? -7.106 7.022 -3.104 1.00 89.94 99 PHE A CA 1
ATOM 738 C C . PHE A 1 99 ? -5.687 7.397 -3.532 1.00 89.94 99 PHE A C 1
ATOM 740 O O . PHE A 1 99 ? -5.375 7.442 -4.718 1.00 89.94 99 PHE A O 1
ATOM 747 N N . THR A 1 100 ? -4.809 7.589 -2.554 1.00 87.25 100 THR A N 1
ATOM 748 C CA . THR A 1 100 ? -3.416 7.939 -2.795 1.00 87.25 100 THR A CA 1
ATOM 749 C C . THR A 1 100 ? -2.646 6.804 -3.475 1.00 87.25 100 THR A C 1
ATOM 751 O O . THR A 1 100 ? -1.835 7.079 -4.353 1.00 87.25 100 THR A O 1
ATOM 754 N N . ALA A 1 101 ? -2.929 5.539 -3.142 1.00 87.25 101 ALA A N 1
ATOM 755 C CA . ALA A 1 101 ? -2.366 4.398 -3.861 1.00 87.25 101 ALA A CA 1
ATOM 756 C C . ALA A 1 101 ? -2.801 4.398 -5.335 1.00 87.25 101 ALA A C 1
ATOM 758 O O . ALA A 1 101 ? -1.955 4.252 -6.211 1.00 87.25 101 ALA A O 1
ATOM 759 N N . LEU A 1 102 ? -4.083 4.658 -5.627 1.00 88.31 102 LEU A N 1
ATOM 760 C CA . LEU A 1 102 ? -4.611 4.700 -6.997 1.00 88.31 102 LEU A CA 1
ATOM 761 C C . LEU A 1 102 ? -3.930 5.753 -7.884 1.00 88.31 102 LEU A C 1
ATOM 763 O O . LEU A 1 102 ? -3.795 5.520 -9.082 1.00 88.31 102 LEU A O 1
ATOM 767 N N . LEU A 1 103 ? -3.442 6.865 -7.326 1.00 86.88 103 LEU A N 1
ATOM 768 C CA . LEU A 1 103 ? -2.646 7.845 -8.085 1.00 86.88 103 LEU A CA 1
ATOM 769 C C . LEU A 1 103 ? -1.343 7.236 -8.634 1.00 86.88 103 LEU A C 1
ATOM 771 O O . LEU A 1 103 ? -0.839 7.646 -9.679 1.00 86.88 103 LEU A O 1
ATOM 775 N N . SER A 1 104 ? -0.827 6.204 -7.970 1.00 86.06 104 S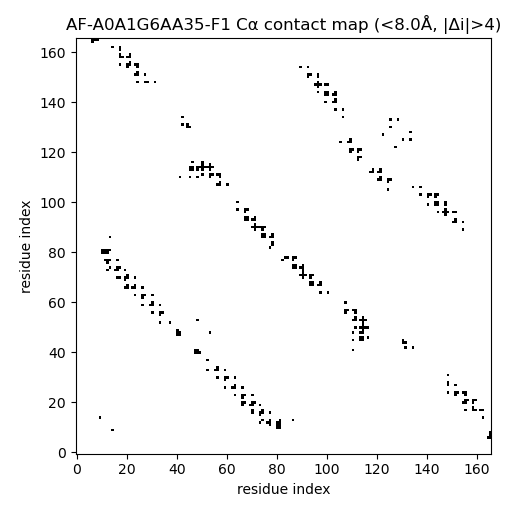ER A N 1
ATOM 776 C CA . SER A 1 104 ? 0.375 5.469 -8.359 1.00 86.06 104 SER A CA 1
ATOM 777 C C . SER A 1 104 ? 0.078 4.276 -9.280 1.00 86.06 104 SER A C 1
ATOM 779 O O . SER A 1 104 ? 1.007 3.573 -9.671 1.00 86.06 104 SER A O 1
ATOM 781 N N . ILE A 1 105 ? -1.180 4.041 -9.685 1.00 85.88 105 ILE A N 1
ATOM 782 C CA . ILE A 1 105 ? -1.543 2.863 -10.493 1.00 85.88 105 ILE A CA 1
ATOM 783 C C . ILE A 1 105 ? -0.855 2.854 -11.859 1.00 85.88 105 ILE A C 1
ATOM 785 O O . ILE A 1 105 ? -0.407 1.807 -12.315 1.00 85.88 105 ILE A O 1
ATOM 789 N N . 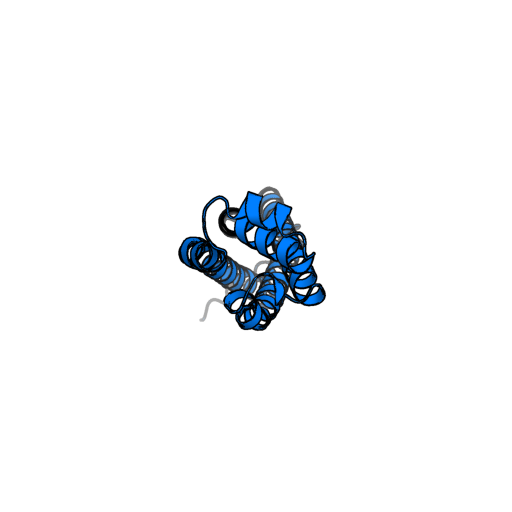ARG A 1 106 ? -0.713 4.027 -12.490 1.00 85.38 106 ARG A N 1
ATOM 790 C CA . ARG A 1 106 ? -0.072 4.163 -13.805 1.00 85.38 106 ARG A CA 1
ATOM 791 C C . ARG A 1 106 ? 1.381 3.695 -13.767 1.00 85.38 106 ARG A C 1
ATOM 793 O O . ARG A 1 106 ? 1.835 3.023 -14.683 1.00 85.38 106 ARG A O 1
ATOM 800 N N . PHE A 1 107 ? 2.077 4.017 -12.682 1.00 84.25 107 PHE A N 1
ATOM 801 C CA . PHE A 1 107 ? 3.442 3.573 -12.439 1.00 84.25 107 PHE A CA 1
ATOM 802 C C . PHE A 1 107 ? 3.533 2.063 -12.252 1.00 84.25 107 PHE A C 1
ATOM 804 O O . PHE A 1 107 ? 4.337 1.409 -12.906 1.00 84.25 107 PHE A O 1
ATOM 811 N N . MET A 1 108 ? 2.668 1.508 -11.400 1.00 85.50 108 MET A N 1
ATOM 812 C CA . MET A 1 108 ? 2.655 0.069 -11.140 1.00 85.50 108 MET A CA 1
ATOM 813 C C . MET A 1 108 ? 2.327 -0.738 -12.398 1.00 85.50 108 MET A C 1
ATOM 815 O O . MET A 1 108 ? 2.885 -1.812 -12.587 1.00 85.50 108 MET A O 1
ATOM 819 N N . LEU A 1 109 ? 1.466 -0.212 -13.275 1.00 84.81 109 LEU A N 1
ATOM 820 C CA . LEU A 1 109 ? 1.189 -0.812 -14.578 1.00 84.81 109 LEU A CA 1
ATOM 821 C C . LEU A 1 109 ? 2.410 -0.756 -15.500 1.00 84.81 109 LEU A C 1
ATOM 823 O O . LEU A 1 109 ? 2.770 -1.783 -16.061 1.00 84.81 109 LEU A O 1
ATOM 827 N N . ALA A 1 110 ? 3.070 0.400 -15.625 1.00 83.62 110 ALA A N 1
ATOM 828 C CA . ALA A 1 110 ? 4.280 0.524 -16.442 1.00 83.62 110 ALA A CA 1
ATOM 829 C C . ALA A 1 110 ? 5.361 -0.476 -16.002 1.00 83.62 110 ALA A C 1
ATOM 831 O O . ALA A 1 110 ? 5.930 -1.178 -16.827 1.00 83.62 110 ALA A O 1
ATOM 832 N N . LEU A 1 111 ? 5.576 -0.593 -14.692 1.00 83.12 111 LEU A N 1
ATOM 833 C CA . LEU A 1 111 ? 6.539 -1.510 -14.090 1.00 83.12 111 LEU A CA 1
ATOM 834 C C . LEU A 1 111 ? 6.153 -2.986 -14.285 1.00 83.12 111 LEU A C 1
ATOM 836 O O . LEU A 1 111 ? 7.021 -3.826 -14.510 1.00 83.12 111 LEU A O 1
ATOM 840 N N . PHE A 1 112 ? 4.858 -3.306 -14.238 1.00 85.50 112 PHE A N 1
ATOM 841 C CA . PHE A 1 112 ? 4.351 -4.649 -14.521 1.00 85.50 112 PHE A CA 1
ATOM 842 C C . PHE A 1 112 ? 4.584 -5.062 -15.980 1.00 85.50 112 PHE A C 1
ATOM 844 O O . PHE A 1 112 ? 5.072 -6.162 -16.223 1.00 85.50 112 PHE A O 1
ATOM 851 N N . PHE A 1 113 ? 4.274 -4.182 -16.938 1.00 85.00 113 PHE A N 1
ATOM 852 C CA . PHE A 1 113 ? 4.491 -4.457 -18.362 1.00 85.00 113 PHE A CA 1
ATOM 853 C C . PHE A 1 113 ? 5.973 -4.434 -18.751 1.00 85.00 113 PHE A C 1
ATOM 855 O O . PHE A 1 113 ? 6.378 -5.243 -19.577 1.00 85.00 113 PHE A O 1
ATOM 862 N N . ALA A 1 114 ? 6.789 -3.598 -18.100 1.00 82.50 114 ALA A N 1
ATOM 863 C CA . ALA A 1 114 ? 8.242 -3.612 -18.268 1.00 82.50 114 ALA A CA 1
ATOM 864 C C . ALA A 1 114 ? 8.831 -4.969 -17.861 1.00 82.50 114 ALA A C 1
ATOM 866 O O . ALA A 1 114 ? 9.572 -5.574 -18.622 1.00 82.50 114 ALA A O 1
ATOM 867 N N . GLY A 1 115 ? 8.405 -5.520 -16.719 1.00 81.56 115 GLY A N 1
ATOM 868 C CA . GLY A 1 115 ? 8.831 -6.860 -16.319 1.00 81.56 115 GLY A CA 1
ATOM 869 C C . GLY A 1 115 ? 8.306 -7.993 -17.204 1.00 81.56 115 GLY A C 1
ATOM 870 O O . GLY A 1 115 ? 8.878 -9.076 -17.175 1.00 81.56 115 GLY A O 1
ATOM 871 N N . LEU A 1 116 ? 7.231 -7.773 -17.970 1.00 84.38 116 LEU A N 1
ATOM 872 C CA . LEU A 1 116 ? 6.709 -8.717 -18.968 1.00 84.38 116 LEU A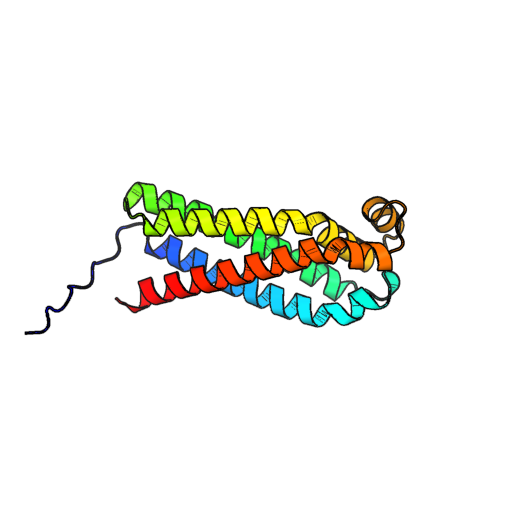 CA 1
ATOM 873 C C . LEU A 1 116 ? 7.432 -8.637 -20.319 1.00 84.38 116 LEU A C 1
ATOM 875 O O . LEU A 1 116 ? 7.085 -9.404 -21.214 1.00 84.38 116 LEU A O 1
ATOM 879 N N . ASP A 1 117 ? 8.396 -7.724 -20.457 1.00 81.06 117 ASP A N 1
ATOM 880 C CA . ASP A 1 117 ? 9.062 -7.387 -21.717 1.00 81.06 117 ASP A CA 1
ATOM 881 C C . ASP A 1 117 ? 8.086 -6.919 -22.823 1.00 81.06 117 ASP A C 1
ATOM 883 O O . ASP A 1 117 ? 8.356 -7.003 -24.020 1.00 81.06 117 ASP A O 1
ATOM 887 N N . ASP A 1 118 ? 6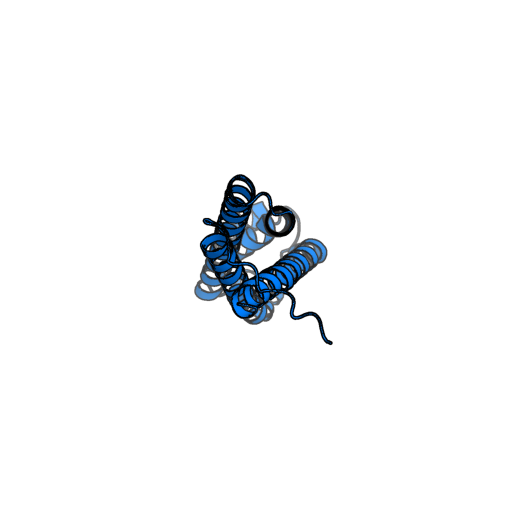.917 -6.395 -22.429 1.00 83.62 118 ASP A N 1
ATOM 888 C CA . ASP A 1 118 ? 5.912 -5.845 -23.348 1.00 83.62 118 ASP A CA 1
ATOM 889 C C . ASP A 1 118 ? 6.148 -4.341 -23.547 1.00 83.62 118 ASP A C 1
ATOM 891 O O . ASP A 1 118 ? 5.466 -3.479 -22.976 1.00 83.62 118 ASP A O 1
ATOM 895 N N . GLN A 1 119 ? 7.156 -4.023 -24.362 1.00 78.19 119 GLN A N 1
ATOM 896 C CA . GLN A 1 119 ? 7.560 -2.643 -24.646 1.00 78.19 119 GLN A CA 1
ATOM 897 C C . GLN A 1 119 ? 6.451 -1.833 -25.338 1.00 78.19 119 GLN A C 1
ATOM 899 O O . GLN A 1 119 ? 6.347 -0.624 -25.128 1.00 78.19 119 GLN A O 1
ATOM 904 N N . ASP A 1 120 ? 5.563 -2.473 -26.104 1.00 83.00 120 ASP A N 1
ATOM 905 C CA . ASP A 1 120 ? 4.426 -1.801 -26.743 1.00 83.00 120 ASP A CA 1
ATOM 906 C C . ASP A 1 120 ? 3.406 -1.305 -25.709 1.00 83.00 120 ASP A C 1
ATOM 908 O O . ASP A 1 120 ? 2.890 -0.182 -25.811 1.00 83.00 120 ASP A O 1
ATOM 912 N N . ALA A 1 121 ? 3.112 -2.118 -24.690 1.00 82.38 121 ALA A N 1
ATOM 913 C CA . ALA A 1 121 ? 2.259 -1.714 -23.579 1.00 82.38 121 ALA A CA 1
ATOM 914 C C . ALA A 1 121 ? 2.926 -0.638 -22.710 1.00 82.38 121 ALA A C 1
ATOM 916 O O . ALA A 1 121 ? 2.266 0.341 -22.342 1.00 82.38 121 ALA A O 1
ATOM 917 N N . VAL A 1 122 ? 4.229 -0.767 -22.433 1.00 80.75 122 VAL A N 1
ATOM 918 C CA . VAL A 1 122 ? 5.002 0.253 -21.705 1.00 80.75 122 VAL A CA 1
ATOM 919 C C . VAL A 1 122 ? 4.958 1.588 -22.446 1.00 80.75 122 VAL A C 1
ATOM 921 O O . VAL A 1 122 ? 4.575 2.591 -21.845 1.00 80.75 122 VAL A O 1
ATOM 924 N N . ASN A 1 123 ? 5.223 1.598 -23.755 1.00 82.62 123 ASN A N 1
ATOM 925 C CA . ASN A 1 123 ? 5.194 2.796 -24.599 1.00 82.62 123 ASN A CA 1
ATOM 926 C C . ASN A 1 123 ? 3.815 3.474 -24.609 1.00 82.62 123 ASN A C 1
ATOM 928 O O . ASN A 1 123 ? 3.713 4.697 -24.502 1.00 82.62 123 ASN A O 1
ATOM 932 N N . LYS A 1 124 ? 2.722 2.699 -24.622 1.00 85.44 124 LYS A N 1
ATOM 933 C CA . LYS A 1 124 ? 1.359 3.249 -24.478 1.00 85.44 124 LYS A CA 1
ATOM 934 C C . LYS A 1 124 ? 1.116 3.891 -23.109 1.00 85.44 124 LYS A C 1
ATOM 936 O O . LYS A 1 124 ? 0.370 4.867 -23.013 1.00 85.44 124 LYS A O 1
ATOM 941 N N . ILE A 1 125 ? 1.722 3.357 -22.048 1.00 82.06 125 ILE A N 1
ATOM 942 C CA . ILE A 1 125 ? 1.552 3.850 -20.674 1.00 82.06 125 ILE A CA 1
ATOM 943 C C . ILE A 1 125 ? 2.451 5.056 -20.384 1.00 82.06 125 ILE A C 1
ATOM 945 O O . ILE A 1 125 ? 2.015 5.968 -19.680 1.00 82.06 125 ILE A O 1
ATOM 949 N N . ILE A 1 126 ? 3.673 5.114 -20.910 1.00 81.94 126 ILE A N 1
ATOM 950 C CA . ILE A 1 126 ? 4.566 6.274 -20.738 1.00 81.94 126 ILE A CA 1
ATOM 951 C C . ILE A 1 126 ? 4.221 7.410 -21.715 1.00 81.94 126 ILE A C 1
ATOM 953 O O . ILE A 1 126 ? 4.407 8.585 -21.386 1.00 81.94 126 ILE A O 1
ATOM 957 N N . GLY A 1 127 ? 3.615 7.076 -22.860 1.00 80.44 127 GLY A N 1
ATOM 958 C CA . GLY A 1 127 ? 3.257 8.017 -23.917 1.00 80.44 127 GLY A CA 1
ATOM 959 C C . GLY A 1 127 ? 4.487 8.469 -24.705 1.00 80.44 127 GLY A C 1
ATOM 960 O O . GLY A 1 127 ? 5.357 7.670 -25.018 1.00 80.44 127 GLY A O 1
ATOM 961 N N . ASN A 1 128 ? 4.574 9.767 -25.000 1.00 78.75 128 ASN A N 1
ATOM 962 C CA . ASN A 1 128 ? 5.709 10.345 -25.735 1.00 78.75 128 ASN A CA 1
ATOM 963 C C . ASN A 1 128 ? 6.970 10.567 -24.878 1.00 78.75 128 ASN A C 1
ATOM 965 O O . ASN A 1 128 ? 7.955 11.094 -25.386 1.00 78.75 1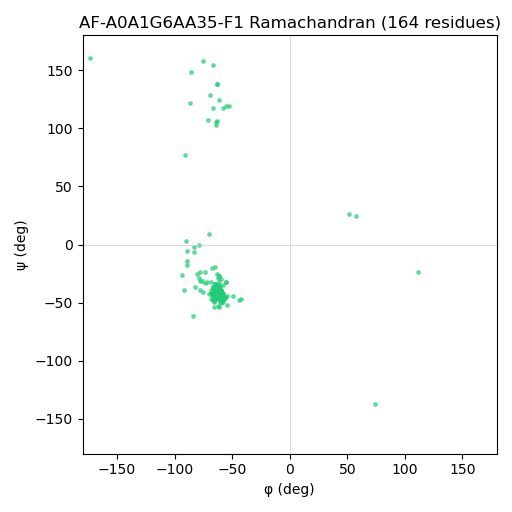28 ASN A O 1
ATOM 969 N N . ASN A 1 129 ? 6.936 10.234 -23.586 1.00 77.06 129 ASN A N 1
ATOM 970 C CA . ASN A 1 129 ? 8.075 10.441 -22.694 1.00 77.06 129 ASN A CA 1
ATOM 971 C C . ASN A 1 129 ? 9.034 9.253 -22.765 1.00 77.06 129 ASN A C 1
ATOM 973 O O . ASN A 1 129 ? 8.599 8.109 -22.896 1.00 77.06 129 ASN A O 1
ATOM 977 N N . THR A 1 130 ? 10.327 9.510 -22.574 1.00 79.69 130 THR A N 1
ATOM 978 C CA . THR A 1 130 ? 11.282 8.423 -22.324 1.00 79.69 130 THR A CA 1
ATOM 979 C C . THR A 1 130 ? 10.998 7.759 -20.973 1.00 79.69 130 THR A C 1
ATOM 981 O O . THR A 1 130 ? 10.443 8.383 -20.064 1.00 79.69 130 THR A O 1
ATOM 984 N N . TYR A 1 131 ? 11.378 6.486 -20.811 1.00 72.38 131 TYR A N 1
ATOM 985 C CA . TYR A 1 131 ? 11.143 5.751 -19.563 1.00 72.38 13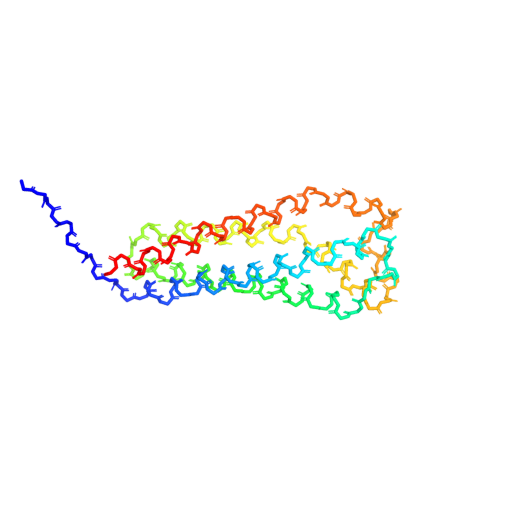1 TYR A CA 1
ATOM 986 C C . TYR A 1 131 ? 11.729 6.493 -18.350 1.00 72.38 131 TYR A C 1
ATOM 988 O O . TYR A 1 131 ? 11.033 6.706 -17.363 1.00 72.38 131 TYR A O 1
ATOM 996 N N . SER A 1 132 ? 12.956 7.010 -18.453 1.00 78.25 132 SER A N 1
ATOM 997 C CA . SER A 1 132 ? 13.605 7.768 -17.374 1.00 78.25 132 SER A CA 1
ATOM 998 C C . SER A 1 132 ? 12.898 9.093 -17.038 1.00 78.25 132 SER A C 1
ATOM 1000 O O . SER A 1 132 ? 12.794 9.459 -15.864 1.00 78.25 132 SER A O 1
ATOM 1002 N N . GLU A 1 133 ? 12.355 9.806 -18.029 1.00 80.44 133 GLU A N 1
ATOM 1003 C CA . GLU A 1 133 ? 11.518 10.993 -17.800 1.00 80.44 133 GLU A CA 1
ATOM 1004 C C . GLU A 1 133 ? 10.185 10.631 -17.150 1.00 80.44 133 GLU A C 1
ATOM 1006 O O . GLU A 1 133 ? 9.722 11.338 -16.254 1.00 80.44 133 GLU A O 1
ATOM 1011 N N . PHE A 1 134 ? 9.579 9.514 -17.552 1.00 82.88 134 PHE A N 1
ATOM 1012 C CA . PHE A 1 134 ? 8.358 9.012 -16.935 1.00 82.88 134 PHE A CA 1
ATOM 1013 C C . PHE A 1 134 ? 8.566 8.693 -15.447 1.00 82.88 134 PHE A C 1
ATOM 1015 O O . PHE A 1 134 ? 7.771 9.146 -14.621 1.00 82.88 134 PHE A O 1
ATOM 1022 N N . ILE A 1 135 ? 9.654 7.999 -15.086 1.00 79.94 135 ILE A N 1
ATOM 1023 C CA . ILE A 1 135 ? 10.001 7.712 -13.683 1.00 79.94 135 ILE A CA 1
ATOM 1024 C C . ILE A 1 135 ? 10.145 9.011 -12.878 1.00 79.94 135 ILE A C 1
ATOM 1026 O O . ILE A 1 135 ? 9.556 9.143 -11.801 1.00 79.94 135 ILE A O 1
ATOM 1030 N N . LYS A 1 136 ? 10.861 10.007 -13.418 1.00 81.44 136 LYS A N 1
ATOM 1031 C CA . LYS A 1 136 ? 11.036 11.319 -12.767 1.00 81.44 136 LYS A CA 1
ATOM 1032 C C . LYS A 1 136 ? 9.715 12.065 -12.591 1.00 81.44 136 LYS A C 1
ATOM 1034 O O . LYS A 1 136 ? 9.445 12.584 -11.508 1.00 81.44 136 LYS A O 1
ATOM 1039 N N . ASN A 1 137 ? 8.862 12.070 -13.614 1.00 84.12 137 ASN A N 1
ATOM 1040 C CA . ASN A 1 137 ? 7.545 12.713 -13.570 1.00 84.12 137 ASN A CA 1
ATOM 1041 C C . ASN A 1 137 ? 6.599 12.058 -12.556 1.00 84.12 137 ASN A C 1
ATOM 1043 O O . ASN A 1 137 ? 5.636 12.679 -12.105 1.00 84.12 137 ASN A O 1
ATOM 1047 N N . GLN A 1 138 ? 6.893 10.824 -12.157 1.00 82.75 138 GLN A N 1
ATOM 1048 C CA . GLN A 1 138 ? 6.110 10.069 -11.196 1.00 82.75 138 GLN A CA 1
ATOM 1049 C C . GLN A 1 138 ? 6.549 10.281 -9.737 1.00 82.75 138 GLN A C 1
ATOM 1051 O O . GLN A 1 138 ? 5.850 9.832 -8.826 1.00 82.75 138 GLN A O 1
ATOM 1056 N N . ALA A 1 139 ? 7.643 11.013 -9.485 1.00 79.94 139 ALA A N 1
ATOM 1057 C CA . ALA A 1 139 ? 8.104 11.410 -8.147 1.00 79.94 139 ALA A CA 1
ATOM 1058 C C . ALA A 1 139 ? 6.986 11.883 -7.184 1.00 79.94 139 ALA A C 1
ATOM 1060 O O . ALA A 1 139 ? 6.936 11.386 -6.054 1.00 79.94 139 ALA A O 1
ATOM 1061 N N . PRO A 1 140 ? 6.043 12.770 -7.576 1.00 81.75 140 PRO A N 1
ATOM 1062 C CA . PRO A 1 140 ? 4.935 13.158 -6.698 1.00 81.75 140 PRO A CA 1
ATOM 1063 C C . PRO A 1 140 ? 4.012 11.983 -6.341 1.00 81.75 140 PRO A C 1
ATOM 1065 O O . PRO A 1 140 ? 3.601 11.845 -5.189 1.00 81.75 140 PRO A O 1
ATOM 1068 N N . SER A 1 141 ? 3.730 11.090 -7.289 1.00 83.44 141 SER A N 1
ATOM 1069 C CA . SER A 1 141 ? 2.917 9.891 -7.057 1.00 83.44 141 SER A CA 1
ATOM 1070 C C . SER A 1 141 ? 3.623 8.880 -6.148 1.00 83.44 141 SER A C 1
ATOM 1072 O O . SER A 1 141 ? 2.962 8.189 -5.372 1.00 83.44 141 SER A O 1
ATOM 1074 N N . PHE A 1 142 ? 4.957 8.800 -6.194 1.00 81.00 142 PHE A N 1
ATOM 1075 C CA . PHE A 1 142 ? 5.739 8.028 -5.223 1.00 81.00 142 PHE A CA 1
ATOM 1076 C C . PHE A 1 142 ? 5.665 8.637 -3.823 1.00 81.00 142 PHE A C 1
ATOM 1078 O O . PHE A 1 142 ? 5.415 7.916 -2.858 1.00 81.00 142 PHE A O 1
ATOM 1085 N N . ALA A 1 143 ? 5.828 9.957 -3.701 1.00 84.25 143 ALA A N 1
ATOM 1086 C CA . ALA A 1 143 ? 5.708 10.647 -2.416 1.00 84.25 143 ALA A CA 1
ATOM 1087 C C . ALA A 1 143 ? 4.322 10.414 -1.790 1.00 84.25 143 ALA A C 1
ATOM 1089 O O . ALA A 1 143 ? 4.209 10.091 -0.607 1.00 84.25 143 ALA A O 1
ATOM 1090 N N . CYS A 1 144 ? 3.271 10.475 -2.609 1.00 86.25 144 CYS A N 1
ATOM 1091 C CA . CYS A 1 144 ? 1.916 10.084 -2.244 1.00 86.25 144 CYS A CA 1
ATOM 1092 C C . CYS A 1 144 ? 1.852 8.647 -1.693 1.00 86.25 144 CYS A C 1
ATOM 1094 O O . CYS A 1 144 ? 1.345 8.432 -0.590 1.00 86.25 144 CYS A O 1
ATOM 1096 N N . LEU A 1 145 ? 2.402 7.664 -2.406 1.00 86.00 145 LEU A N 1
ATOM 1097 C CA . LEU A 1 145 ? 2.407 6.266 -1.966 1.00 86.00 145 LEU A CA 1
ATOM 1098 C C . LEU A 1 145 ? 3.132 6.071 -0.621 1.00 86.00 145 LEU A C 1
ATOM 1100 O O . LEU A 1 145 ? 2.633 5.358 0.251 1.00 86.00 145 LEU A O 1
ATOM 1104 N N . VAL A 1 146 ? 4.253 6.763 -0.405 1.00 87.19 146 VAL A N 1
ATOM 1105 C CA . VAL A 1 146 ? 4.974 6.758 0.881 1.00 87.19 146 VAL A CA 1
ATOM 1106 C C . VAL A 1 146 ? 4.107 7.334 2.005 1.00 87.19 146 VAL A C 1
ATOM 1108 O O . VAL A 1 146 ? 4.034 6.754 3.090 1.00 87.19 146 VAL A O 1
ATOM 1111 N N . ILE A 1 147 ? 3.390 8.431 1.746 1.00 87.69 147 ILE A N 1
ATOM 1112 C CA . ILE A 1 147 ? 2.450 9.017 2.712 1.00 87.69 147 ILE A CA 1
ATOM 1113 C C . ILE A 1 147 ? 1.315 8.031 3.030 1.00 87.69 147 ILE A C 1
ATOM 1115 O O . ILE A 1 147 ? 0.955 7.872 4.197 1.00 87.69 147 ILE A O 1
ATOM 1119 N N . ALA A 1 148 ? 0.777 7.324 2.032 1.00 87.56 148 ALA A N 1
ATOM 1120 C CA . ALA A 1 148 ? -0.257 6.308 2.240 1.00 87.56 148 ALA A CA 1
ATOM 1121 C C . ALA A 1 148 ? 0.234 5.162 3.142 1.00 87.56 148 ALA A C 1
ATOM 1123 O O . ALA A 1 148 ? -0.464 4.750 4.073 1.00 87.56 148 ALA A O 1
ATOM 1124 N N . LEU A 1 149 ? 1.463 4.687 2.919 1.00 88.81 149 LEU A N 1
ATOM 1125 C CA . LEU A 1 149 ? 2.103 3.678 3.766 1.00 88.81 149 LEU A CA 1
ATOM 1126 C C . LEU A 1 149 ? 2.311 4.186 5.200 1.00 88.81 149 LEU A C 1
ATOM 1128 O O . LEU A 1 149 ? 2.016 3.464 6.155 1.00 88.81 149 LEU A O 1
ATOM 1132 N N . ALA A 1 150 ? 2.738 5.441 5.370 1.00 89.62 150 ALA A N 1
ATOM 1133 C CA . ALA A 1 150 ? 2.890 6.063 6.684 1.00 89.62 150 ALA A CA 1
ATOM 1134 C C . ALA A 1 150 ? 1.548 6.172 7.430 1.00 89.62 150 ALA A C 1
ATOM 1136 O O . ALA A 1 150 ? 1.453 5.790 8.599 1.00 89.62 150 ALA A O 1
ATOM 1137 N N . ILE A 1 151 ? 0.481 6.618 6.756 1.00 89.25 151 ILE A N 1
ATOM 1138 C CA . ILE A 1 151 ? -0.874 6.672 7.328 1.00 89.25 151 ILE A CA 1
ATOM 1139 C C . ILE A 1 151 ? -1.317 5.276 7.782 1.00 89.25 151 ILE A C 1
ATOM 1141 O O . ILE A 1 151 ? -1.843 5.120 8.891 1.00 89.25 151 ILE A O 1
ATOM 1145 N N . MET A 1 152 ? -1.074 4.249 6.965 1.00 90.69 152 MET A N 1
ATOM 1146 C CA . MET A 1 152 ? -1.402 2.868 7.316 1.00 90.69 152 MET A CA 1
ATOM 1147 C C . MET A 1 152 ? -0.592 2.342 8.502 1.00 90.69 152 MET A C 1
ATOM 1149 O O . MET A 1 152 ? -1.149 1.618 9.330 1.00 90.69 152 MET A O 1
ATOM 1153 N N . LEU A 1 153 ? 0.666 2.761 8.652 1.00 91.94 153 LEU A N 1
ATOM 1154 C CA . LEU A 1 153 ? 1.478 2.457 9.831 1.00 91.94 153 LEU A CA 1
ATOM 1155 C C . LEU A 1 153 ? 0.881 3.047 11.107 1.00 91.94 153 LEU A C 1
ATOM 1157 O O . LEU A 1 153 ? 0.617 2.309 12.058 1.00 91.94 153 LEU A O 1
ATOM 1161 N N . PHE A 1 154 ? 0.581 4.347 11.122 1.00 90.44 154 PHE A N 1
ATOM 1162 C CA . PHE A 1 154 ? -0.054 4.981 12.283 1.00 90.44 154 PHE A CA 1
ATOM 1163 C C . PHE A 1 154 ? -1.406 4.339 12.613 1.00 90.44 154 PHE A C 1
ATOM 1165 O O . PHE A 1 154 ? -1.715 4.050 13.776 1.00 90.44 154 PHE A O 1
ATOM 1172 N N . THR A 1 155 ? -2.203 4.057 11.583 1.00 88.12 155 THR A N 1
ATOM 1173 C CA . THR A 1 155 ? -3.533 3.466 11.741 1.00 88.12 155 THR A CA 1
ATOM 1174 C C . THR A 1 155 ? -3.449 2.032 12.275 1.00 88.12 155 THR A C 1
ATOM 1176 O O . THR A 1 155 ? -4.206 1.675 13.186 1.00 88.12 155 THR A O 1
ATOM 1179 N N . GLY A 1 156 ? -2.503 1.226 11.789 1.00 86.75 156 GLY A N 1
ATOM 1180 C CA . GLY A 1 156 ? -2.247 -0.128 12.277 1.00 86.75 156 GLY A CA 1
ATOM 1181 C C . GLY A 1 156 ? -1.714 -0.153 13.711 1.00 86.75 156 GLY A C 1
ATOM 1182 O O . GLY A 1 156 ? -2.257 -0.880 14.546 1.00 86.75 156 GLY A O 1
ATOM 1183 N N . ILE A 1 157 ? -0.762 0.718 14.060 1.00 89.00 157 ILE A N 1
ATOM 1184 C CA . ILE A 1 157 ? -0.261 0.857 15.440 1.00 89.00 157 ILE A CA 1
ATOM 1185 C C . ILE A 1 157 ? -1.400 1.251 16.388 1.00 89.00 157 ILE A C 1
ATOM 1187 O O . ILE A 1 157 ? -1.554 0.653 17.455 1.00 89.00 157 ILE A O 1
ATOM 1191 N N . SER A 1 158 ? -2.274 2.183 15.987 1.00 85.69 158 SER A N 1
ATOM 1192 C CA . SER A 1 158 ? -3.456 2.544 16.786 1.00 85.69 158 SER A CA 1
ATOM 1193 C C . SER A 1 158 ? -4.373 1.337 17.050 1.00 85.69 158 SER A C 1
ATOM 1195 O O . SER A 1 158 ? -4.970 1.218 18.124 1.00 85.69 158 SER A O 1
ATOM 1197 N N . ALA A 1 159 ? -4.480 0.415 16.085 1.00 83.38 159 ALA A N 1
ATOM 1198 C CA . ALA A 1 159 ? -5.256 -0.814 16.208 1.00 83.38 159 ALA A CA 1
ATOM 1199 C C . ALA A 1 159 ? -4.622 -1.799 17.185 1.00 83.38 159 ALA A C 1
ATOM 1201 O O . ALA A 1 159 ? -5.340 -2.343 18.027 1.00 83.38 159 ALA A O 1
ATOM 1202 N N . ILE A 1 160 ? -3.298 -1.956 17.125 1.00 86.56 160 ILE A N 1
ATOM 1203 C CA . ILE A 1 160 ? -2.531 -2.767 18.074 1.00 86.56 160 ILE A CA 1
ATOM 1204 C C . ILE A 1 160 ? -2.718 -2.220 19.484 1.00 86.56 160 ILE A C 1
ATOM 1206 O O . ILE A 1 160 ? -3.118 -2.964 20.372 1.00 86.56 160 ILE A O 1
ATOM 1210 N N . VAL A 1 161 ? -2.530 -0.913 19.690 1.00 84.88 161 VAL A N 1
ATOM 1211 C CA . VAL A 1 161 ? -2.697 -0.283 21.009 1.00 84.88 161 VAL A CA 1
ATOM 1212 C C . VAL A 1 161 ? -4.125 -0.464 21.534 1.00 84.88 161 VAL A C 1
ATOM 1214 O O . VAL A 1 161 ? -4.305 -0.768 22.712 1.00 84.88 161 VAL A O 1
ATOM 1217 N N . LYS A 1 162 ? -5.151 -0.336 20.680 1.00 78.50 162 LYS A N 1
ATOM 1218 C CA . LYS A 1 162 ? -6.557 -0.575 21.062 1.00 78.50 162 LYS A CA 1
ATOM 1219 C C . LYS A 1 162 ? -6.808 -2.036 21.467 1.00 78.50 162 LYS A C 1
ATOM 1221 O O . LYS A 1 162 ? -7.622 -2.279 22.356 1.00 78.50 162 LYS A O 1
ATOM 1226 N N . LEU A 1 163 ? -6.123 -2.998 20.845 1.00 79.81 163 LEU A N 1
ATOM 1227 C CA . LEU A 1 163 ? -6.208 -4.421 21.194 1.00 79.81 163 LEU A CA 1
ATOM 1228 C C . LEU A 1 163 ? -5.394 -4.772 22.450 1.00 79.81 163 LEU A C 1
ATOM 1230 O O . LEU A 1 163 ? -5.880 -5.548 23.269 1.00 79.81 163 LEU A O 1
ATOM 1234 N N . ALA A 1 164 ? -4.206 -4.186 22.614 1.00 78.19 164 ALA A N 1
ATOM 1235 C CA . ALA A 1 164 ? -3.267 -4.448 23.705 1.00 78.19 164 ALA A CA 1
ATOM 1236 C C . ALA A 1 164 ? -3.638 -3.739 25.016 1.00 78.19 164 ALA A C 1
ATOM 1238 O O . ALA A 1 164 ? -3.357 -4.260 26.086 1.00 78.19 164 ALA A O 1
ATOM 1239 N N . LYS A 1 165 ? -4.321 -2.584 24.964 1.00 65.94 165 LYS A N 1
ATOM 1240 C CA . LYS A 1 165 ? -4.870 -1.903 26.158 1.00 65.94 165 LYS A CA 1
ATOM 1241 C C . LYS A 1 165 ? -6.064 -2.637 26.797 1.00 65.94 165 LYS A C 1
ATOM 1243 O O . LYS A 1 165 ? -6.703 -2.075 27.688 1.00 65.94 165 LYS A O 1
ATOM 1248 N N . ARG A 1 166 ? -6.364 -3.865 26.363 1.00 53.91 166 ARG A N 1
ATOM 1249 C CA . ARG A 1 166 ? -7.230 -4.812 27.080 1.00 53.91 166 ARG A CA 1
ATOM 1250 C C . ARG A 1 166 ? -6.559 -5.353 28.330 1.00 53.91 166 ARG A C 1
ATOM 1252 O O . ARG A 1 166 ? -5.319 -5.307 28.427 1.00 53.91 166 ARG A O 1
#

Foldseek 3Di:
DPPPPPQDDQFPLLLVLLVLLLVLLVLLVVLVVLVVVQVVQLQPALQSQALVSLVVNLVSLVCNLVSLVVSLVSLVVSCVGPVDVLSVVLNVLSVQLNVLSVLCVLVSQLSNCSNVVNVVSNCVSQPPDGSNVSVVVCVVSVVSNVVSSVSSNVSSVVSVCSVVSD

Mean predicted aligned error: 7.38 Å

Nearest PDB structures (foldseek):
  8tn1-assembly1_B  TM=5.991E-01  e=1.289E-01  synthetic construct
  8tn6-assembly1_C  TM=6.399E-01  e=1.899E-01  synthetic construct
  7jh6-assembly4_D  TM=5.296E-01  e=8.958E-01  synthetic construct
  2cmr-assembly1_A  TM=4.983E-01  e=2.042E+00  Human immunodeficiency virus 1
  6mrt-assembly1_A  TM=3.264E-01  e=3.009E+00  Escherichia coli K-12

Secondary structure (DSSP, 8-state):
-----PPPPPPTTHHHHHHHHHHHHHHHHHHHHHHHHHHHHHHH-GGGS-HHHHHHHHHHHHHHHHHHHHHHHHHHHHHHHH--HHHHHHHHHHHHHHHHHHHTHHHHHHHHHHHTT-HHHHHHHHTTS-HHHHHHHTHHHHHHHHHHHHHHHHHHHHHHHHHHT-

Solvent-accessible surface area (backbone atoms only — not comparable to full-atom values): 8399 Å² total; per-residue (Å²): 131,87,80,76,75,76,71,76,78,82,52,78,44,49,60,64,19,32,52,36,31,37,50,21,24,51,39,38,52,54,31,50,55,53,46,61,74,43,47,69,38,68,74,70,40,60,86,62,29,51,42,71,59,22,50,50,44,42,52,30,50,52,50,24,48,51,32,28,49,52,18,18,54,34,14,47,55,15,22,79,64,58,71,41,66,70,30,46,55,48,18,49,53,29,47,53,27,44,55,33,42,58,66,32,43,66,58,47,49,34,44,35,28,23,20,67,69,34,61,70,59,26,44,67,67,52,48,96,47,54,70,72,55,41,57,59,72,37,48,66,33,50,53,36,35,52,51,23,48,50,52,36,45,56,53,16,51,54,31,48,50,66,62,63,67,102